Protein AF-A0A940AMQ8-F1 (afdb_monomer)

Foldseek 3Di:
DPVVVVVVVVVVVCCVVVPDPDDDDPVVVVVVVVVVVVVVCVVVVPPDPDPPPVPDPPDLVSQLVVQLVVLPPQDDDVVDQDRNYHHPVSSNQNSSVRSVHHDDD

pLDDT: mean 79.31, std 15.77, range [47.94, 98.31]

Solvent-accessible surface area (backbone atoms only — not comparable to full-atom values): 6325 Å² total; per-residue (Å²): 131,73,65,64,59,54,52,51,51,51,53,52,51,49,52,66,75,66,66,72,84,75,79,75,51,74,67,58,56,47,53,52,49,50,53,54,48,48,63,60,51,52,65,59,70,71,74,58,99,65,77,80,58,86,86,68,56,83,48,55,66,47,40,22,50,55,43,49,58,74,48,69,90,54,48,81,27,91,88,18,58,48,96,84,19,25,26,81,66,27,43,52,37,44,17,34,42,75,43,73,42,87,63,84,134

Structure (mmCIF, N/CA/C/O backbone):
data_AF-A0A940AMQ8-F1
#
_entry.id   AF-A0A940AMQ8-F1
#
loop_
_atom_site.group_PDB
_atom_site.id
_atom_site.type_symbol
_atom_site.label_atom_id
_atom_site.label_alt_id
_atom_site.label_comp_id
_atom_site.label_asym_id
_atom_site.label_entity_id
_atom_site.label_seq_id
_atom_site.pdbx_PDB_ins_code
_atom_site.Cartn_x
_atom_site.Cartn_y
_atom_site.Cartn_z
_atom_site.occupancy
_atom_site.B_iso_or_equiv
_atom_site.auth_seq_id
_atom_site.auth_comp_id
_atom_site.auth_asym_id
_atom_site.auth_atom_id
_atom_site.pdbx_PDB_model_num
ATOM 1 N N . MET A 1 1 ? -20.804 11.116 62.895 1.00 59.41 1 MET A N 1
ATOM 2 C CA . MET A 1 1 ? -20.717 12.026 61.724 1.00 59.41 1 MET A CA 1
ATOM 3 C C . MET A 1 1 ? -19.436 11.839 60.888 1.00 59.41 1 MET A C 1
ATOM 5 O O . MET A 1 1 ? -19.217 12.613 59.968 1.00 59.41 1 MET A O 1
ATOM 9 N N . GLY A 1 2 ? -18.597 10.816 61.152 1.00 73.44 2 GLY A N 1
ATOM 10 C CA . GLY A 1 2 ? -17.243 10.761 60.586 1.00 73.44 2 GLY A CA 1
ATOM 11 C C . GLY A 1 2 ? -17.013 9.966 59.293 1.00 73.44 2 GLY A C 1
ATOM 12 O O . GLY A 1 2 ? -15.983 10.119 58.649 1.00 73.44 2 GLY A O 1
ATOM 13 N N . ASN A 1 3 ? -17.955 9.120 58.883 1.00 74.44 3 ASN A N 1
ATOM 14 C CA . ASN A 1 3 ? -17.767 8.300 57.679 1.00 74.44 3 ASN A CA 1
ATOM 15 C C . ASN A 1 3 ? -18.237 9.007 56.401 1.00 74.44 3 ASN A C 1
ATOM 17 O O . ASN A 1 3 ? -17.680 8.763 55.336 1.00 74.44 3 ASN A O 1
A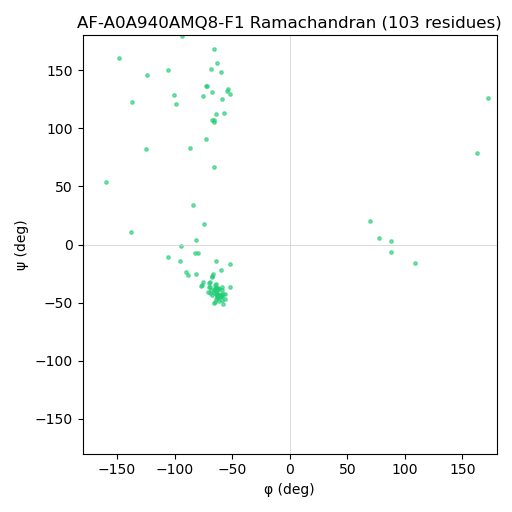TOM 21 N N . ALA A 1 4 ? -19.189 9.939 56.506 1.00 76.44 4 ALA A N 1
ATOM 22 C CA . ALA A 1 4 ? -19.702 10.683 55.357 1.00 76.44 4 ALA A CA 1
ATOM 23 C C . ALA A 1 4 ? -18.639 11.605 54.728 1.00 76.44 4 ALA A C 1
ATOM 25 O O . ALA A 1 4 ? -18.530 11.664 53.507 1.00 76.44 4 ALA A O 1
ATOM 26 N N . TYR A 1 5 ? -17.796 12.258 55.541 1.00 87.44 5 TYR A N 1
ATOM 27 C CA . TYR A 1 5 ? -16.730 13.124 55.021 1.00 87.44 5 TYR A CA 1
ATOM 28 C C . TYR A 1 5 ? -15.620 12.328 54.319 1.00 87.44 5 TYR A C 1
ATOM 30 O O . TYR A 1 5 ? -15.041 12.810 53.351 1.00 87.44 5 TYR A O 1
ATOM 38 N N . LYS A 1 6 ? -15.342 11.092 54.764 1.00 83.19 6 LYS A N 1
ATOM 39 C CA . LYS A 1 6 ? -14.336 10.218 54.13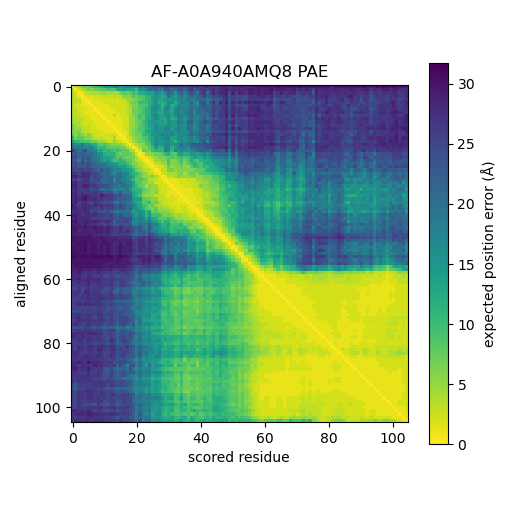6 1.00 83.19 6 LYS A CA 1
ATOM 40 C C . LYS A 1 6 ? -14.789 9.745 52.759 1.00 83.19 6 LYS A C 1
ATOM 42 O O . LYS A 1 6 ? -13.993 9.752 51.827 1.00 83.19 6 LYS A O 1
ATOM 47 N N . VAL A 1 7 ? -16.068 9.387 52.627 1.00 84.12 7 VAL A N 1
ATOM 48 C CA . VAL A 1 7 ? -16.663 9.013 51.335 1.00 84.12 7 VAL A CA 1
ATOM 49 C C . VAL A 1 7 ? -16.681 10.212 50.387 1.00 84.12 7 VAL A C 1
ATOM 51 O O . VAL A 1 7 ? -16.309 10.071 49.227 1.00 84.12 7 VAL A O 1
ATOM 54 N N . LEU A 1 8 ? -17.022 11.405 50.885 1.00 87.19 8 LEU A N 1
ATOM 55 C CA . LEU A 1 8 ? -17.017 12.623 50.076 1.00 87.19 8 LEU A CA 1
ATOM 56 C C . LEU A 1 8 ? -15.612 12.971 49.559 1.00 87.19 8 LEU A C 1
ATOM 58 O O . LEU A 1 8 ? -15.464 13.266 48.378 1.00 87.19 8 LEU A O 1
ATOM 62 N N . ILE A 1 9 ? -14.584 12.880 50.412 1.00 89.69 9 ILE A N 1
ATOM 63 C CA . ILE A 1 9 ? -13.185 13.108 50.016 1.00 89.69 9 ILE A CA 1
ATOM 64 C C . ILE A 1 9 ? -12.738 12.080 48.971 1.00 89.69 9 ILE A C 1
ATOM 66 O O . ILE A 1 9 ? -12.121 12.457 47.980 1.00 89.69 9 ILE A O 1
ATOM 70 N N . LEU A 1 10 ? -13.080 10.801 49.149 1.00 85.12 10 LEU A N 1
ATOM 71 C CA . LEU A 1 10 ? -12.709 9.747 48.203 1.00 85.12 10 LEU A CA 1
ATOM 72 C C . LEU A 1 10 ? -13.342 9.972 46.821 1.00 85.12 10 LEU A C 1
ATOM 74 O O . LEU A 1 10 ? -12.653 9.875 45.810 1.00 85.12 10 LEU A O 1
ATOM 78 N N . VAL A 1 11 ? -14.624 10.342 46.772 1.00 85.94 11 VAL A N 1
ATOM 79 C CA . VAL A 1 11 ? -15.315 10.658 45.512 1.00 85.94 11 VAL A CA 1
ATOM 80 C C . VAL A 1 11 ? -14.697 11.887 44.839 1.00 85.94 11 VAL A C 1
ATOM 82 O O . VAL A 1 11 ? -14.471 11.862 43.632 1.00 85.94 11 VAL A O 1
ATOM 85 N N . LEU A 1 12 ? -14.357 12.930 45.602 1.00 86.50 12 LEU A N 1
ATOM 86 C CA . LEU A 1 12 ? -13.706 14.135 45.073 1.00 86.50 12 LEU A CA 1
ATOM 87 C C . LEU A 1 12 ? -12.323 13.835 44.483 1.00 86.50 12 LEU A C 1
ATOM 89 O O . LEU A 1 12 ? -12.017 14.286 43.381 1.00 86.50 12 LEU A O 1
ATOM 93 N N . VAL A 1 13 ? -11.512 13.033 45.178 1.00 86.38 13 VAL A N 1
ATOM 94 C CA . VAL A 1 13 ? -10.197 12.595 44.688 1.00 86.38 13 VAL A CA 1
ATOM 95 C C . VAL A 1 13 ? -10.350 11.757 43.421 1.00 86.38 13 VAL A C 1
ATOM 97 O O . VAL A 1 13 ? -9.669 12.027 42.438 1.00 86.38 13 VAL A O 1
ATOM 100 N N . CYS A 1 14 ? -11.288 10.806 43.382 1.00 77.19 14 CYS A N 1
ATOM 101 C CA . CYS A 1 14 ? -11.537 10.014 42.178 1.00 77.19 14 CYS A CA 1
ATOM 102 C C . CYS A 1 14 ? -11.979 10.887 40.991 1.00 77.19 14 CYS A C 1
ATOM 104 O O . CYS A 1 14 ? -11.453 10.737 39.893 1.00 77.19 14 CYS A O 1
ATOM 106 N N . VAL A 1 15 ? -12.891 11.839 41.182 1.00 79.38 15 VAL A N 1
ATOM 107 C CA . VAL A 1 15 ? -13.342 12.707 40.080 1.00 79.38 15 VAL A CA 1
ATOM 108 C C . VAL A 1 15 ? -12.204 13.592 39.555 1.00 79.38 15 VAL A C 1
ATOM 110 O O . VAL A 1 15 ? -12.083 13.766 38.344 1.00 79.38 15 VAL A O 1
ATOM 113 N N . LEU A 1 16 ? -11.326 14.089 40.432 1.00 76.69 16 LEU A N 1
ATOM 114 C CA . LEU A 1 16 ? -10.174 14.908 40.035 1.00 76.69 16 LEU A CA 1
ATOM 115 C C . LEU A 1 16 ? -9.030 14.089 39.416 1.00 76.69 16 LEU A C 1
ATOM 117 O O . LEU A 1 16 ? -8.341 14.588 38.533 1.00 76.69 16 LEU A O 1
ATOM 121 N N . SER A 1 17 ? -8.826 12.837 39.840 1.00 72.81 17 SER A N 1
ATOM 122 C CA . SER A 1 17 ? -7.784 11.956 39.287 1.00 72.81 17 SER A CA 1
ATOM 123 C C . SER A 1 17 ? -8.186 11.274 37.975 1.00 72.81 17 SER A C 1
ATOM 125 O O . SER A 1 17 ? -7.308 10.929 37.188 1.00 72.81 17 SER A O 1
ATOM 127 N N . PHE A 1 18 ? -9.486 11.083 37.716 1.00 69.62 18 PHE A N 1
ATOM 128 C CA . PHE A 1 18 ? -9.986 10.424 36.498 1.00 69.62 18 PHE A CA 1
ATOM 129 C C . PHE A 1 18 ? -10.615 11.392 35.476 1.00 69.62 18 PHE A C 1
A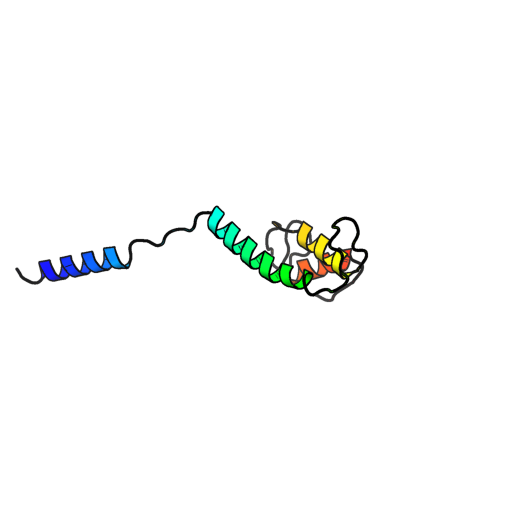TOM 131 O O . PHE A 1 18 ? -10.874 11.009 34.332 1.00 69.62 18 PHE A O 1
ATOM 138 N N . GLY A 1 19 ? -10.846 12.654 35.842 1.00 62.31 19 GLY A N 1
ATOM 139 C CA . GLY A 1 19 ? -11.436 13.667 34.972 1.00 62.31 19 GLY A CA 1
ATOM 140 C C . GLY A 1 19 ? -10.412 14.397 34.104 1.00 62.31 19 GLY A C 1
ATOM 141 O O . GLY A 1 19 ? -9.995 15.486 34.471 1.00 62.31 19 GLY A O 1
ATOM 142 N N . CYS A 1 20 ? -10.038 13.809 32.961 1.00 56.66 20 CYS A N 1
ATOM 143 C CA . CYS A 1 20 ? -9.833 14.469 31.652 1.00 56.66 20 CYS A CA 1
ATOM 144 C C . CYS A 1 20 ? -9.015 13.561 30.716 1.00 56.66 20 CYS A C 1
ATOM 146 O O . CYS A 1 20 ? -7.827 13.776 30.483 1.00 56.66 20 CYS A O 1
ATOM 148 N N . SER A 1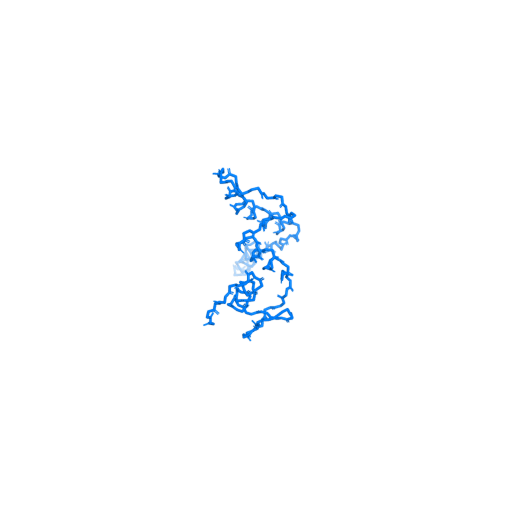 21 ? -9.663 12.565 30.107 1.00 62.41 21 SER A N 1
ATOM 149 C CA . SER A 1 21 ? -9.148 11.997 28.856 1.00 62.41 21 SER A CA 1
ATOM 150 C C . SER A 1 21 ? -9.388 13.029 27.749 1.00 62.41 21 SER A C 1
ATOM 152 O O . SER A 1 21 ? -10.479 13.119 27.182 1.00 62.41 21 SER A O 1
ATOM 154 N N . HIS A 1 22 ? -8.401 13.898 27.523 1.00 62.16 22 HIS A N 1
ATOM 155 C CA . HIS A 1 22 ? -8.457 14.925 26.489 1.00 62.16 22 HIS A CA 1
ATOM 156 C C . HIS A 1 22 ? -8.424 14.231 25.125 1.00 62.16 22 HIS A C 1
ATOM 158 O O . HIS A 1 22 ? -7.397 13.684 24.721 1.00 62.16 22 HIS A O 1
ATOM 164 N N . LYS A 1 23 ? -9.562 14.198 24.422 1.00 62.44 23 LYS A N 1
ATOM 165 C CA . LYS A 1 23 ? -9.584 13.709 23.043 1.00 62.44 23 LYS A CA 1
ATOM 166 C C . LYS A 1 23 ? -8.728 14.652 22.207 1.00 62.44 23 LYS A C 1
ATOM 168 O O . LYS A 1 23 ? -9.093 15.815 22.033 1.00 62.44 23 LYS A O 1
ATOM 173 N N . LYS A 1 24 ? -7.593 14.146 21.720 1.00 62.94 24 LYS A N 1
ATOM 174 C CA . LYS A 1 24 ? -6.720 14.883 20.807 1.00 62.94 24 LYS A CA 1
ATOM 175 C C . LYS A 1 24 ? -7.536 15.368 19.617 1.00 62.94 24 LYS A C 1
ATOM 177 O O . LYS A 1 24 ? -8.351 14.624 19.062 1.00 62.94 24 LYS A O 1
ATOM 182 N N . LYS A 1 25 ? -7.344 16.633 19.256 1.00 60.28 25 LYS A N 1
ATOM 183 C CA . LYS A 1 25 ? -8.019 17.215 18.097 1.00 60.28 25 LYS A CA 1
ATOM 184 C C . LYS A 1 25 ? -7.470 16.565 16.816 1.00 60.28 25 LYS A C 1
ATOM 186 O O . LYS A 1 25 ? -6.305 16.168 16.802 1.00 60.28 25 LYS A O 1
ATOM 191 N N . PRO A 1 26 ? -8.269 16.475 15.738 1.00 62.75 26 PRO A N 1
ATOM 192 C CA . PRO A 1 26 ? -7.843 15.867 14.472 1.00 62.75 26 PRO A CA 1
ATOM 193 C C . PRO A 1 26 ? -6.516 16.426 13.933 1.00 62.75 26 PRO A C 1
ATOM 195 O O . PRO A 1 26 ? -5.692 15.678 13.422 1.00 62.75 26 PRO A O 1
ATOM 198 N N . GLU A 1 27 ? -6.288 17.725 14.119 1.00 67.44 27 GLU A N 1
ATOM 199 C CA . GLU A 1 27 ? -5.056 18.437 13.763 1.00 67.44 27 GLU A CA 1
ATOM 200 C C . GLU A 1 27 ? -3.802 17.886 14.472 1.00 67.44 27 GLU A C 1
ATOM 202 O O . GLU A 1 27 ? -2.775 17.670 13.837 1.00 67.44 27 GLU A O 1
ATOM 207 N N . GLU A 1 28 ? -3.882 17.598 15.775 1.00 70.38 28 GLU A N 1
ATOM 208 C CA . GLU A 1 28 ? -2.743 17.113 16.570 1.00 70.38 28 GLU A CA 1
ATOM 209 C C . GLU A 1 28 ? -2.347 15.685 16.170 1.00 70.38 28 GLU A C 1
ATOM 211 O O . GLU A 1 28 ? -1.167 15.348 16.104 1.00 70.38 28 GLU A O 1
ATOM 216 N N . SER A 1 29 ? -3.338 14.853 15.840 1.00 77.31 29 SER A N 1
ATOM 217 C CA . SER A 1 29 ? -3.098 13.525 15.270 1.00 77.31 29 SER A CA 1
ATOM 218 C C . SER A 1 29 ? -2.412 13.609 13.907 1.00 77.31 29 SER A C 1
ATOM 220 O O . SER A 1 29 ? -1.618 12.733 13.570 1.00 77.31 29 SER A O 1
ATOM 222 N N . TYR A 1 30 ? -2.722 14.644 13.124 1.00 72.81 30 TYR A N 1
ATOM 223 C CA . TYR A 1 30 ? -2.104 14.877 11.825 1.00 72.81 30 TYR A CA 1
ATOM 224 C C . TYR A 1 30 ? -0.648 15.324 11.977 1.00 72.81 30 TYR A C 1
ATOM 226 O O . TYR A 1 30 ? 0.221 14.826 11.274 1.00 72.81 30 TYR A O 1
ATOM 234 N N . ALA A 1 31 ? -0.352 16.192 12.946 1.00 76.62 31 ALA A N 1
ATOM 235 C CA . ALA A 1 31 ? 1.019 16.590 13.260 1.00 76.62 31 ALA A CA 1
ATOM 236 C C . ALA A 1 31 ? 1.888 15.405 13.730 1.00 76.62 31 ALA A C 1
ATOM 238 O O . ALA A 1 31 ? 3.062 15.321 13.369 1.00 76.62 31 ALA A O 1
ATOM 239 N N . ASP A 1 32 ? 1.319 14.468 14.496 1.00 74.94 32 ASP A N 1
ATOM 240 C CA . ASP A 1 32 ? 2.009 13.237 14.912 1.00 74.94 32 ASP A CA 1
ATOM 241 C C . ASP A 1 32 ? 2.262 12.299 13.718 1.00 74.94 32 ASP A C 1
ATOM 243 O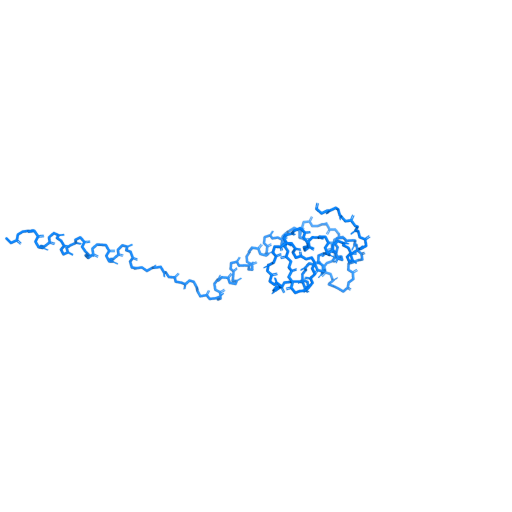 O . ASP A 1 32 ? 3.353 11.744 13.563 1.00 74.94 32 ASP A O 1
ATOM 247 N N . TYR A 1 33 ? 1.288 12.205 12.807 1.00 70.19 33 TYR A N 1
ATOM 248 C CA . TYR A 1 33 ? 1.441 11.497 11.537 1.00 70.19 33 TYR A CA 1
ATOM 249 C C . TYR A 1 33 ? 2.524 12.121 10.647 1.00 70.19 33 TYR A C 1
ATOM 251 O O . TYR A 1 33 ? 3.354 11.398 10.101 1.00 70.19 33 TYR A O 1
ATOM 259 N N . GLU A 1 34 ? 2.572 13.450 10.533 1.00 73.00 34 GLU A N 1
ATOM 260 C CA . GLU A 1 34 ? 3.608 14.155 9.771 1.00 73.00 34 GLU A CA 1
ATOM 261 C C . GLU A 1 34 ? 4.994 13.969 10.394 1.00 73.00 34 GLU A C 1
ATOM 263 O O . GLU A 1 34 ? 5.967 13.738 9.680 1.00 73.00 34 GLU A O 1
ATOM 268 N N . ARG A 1 35 ? 5.101 13.963 11.728 1.00 78.12 35 ARG A N 1
ATOM 269 C CA . ARG A 1 35 ? 6.355 13.641 12.425 1.00 78.12 35 ARG A CA 1
ATOM 270 C C . ARG A 1 35 ? 6.814 12.210 12.136 1.00 78.12 35 ARG A C 1
ATOM 272 O O . ARG A 1 35 ? 7.988 11.973 11.852 1.00 78.12 35 ARG A O 1
ATOM 279 N N . PHE A 1 36 ? 5.892 11.251 12.189 1.00 73.12 36 PHE A N 1
ATOM 280 C CA . PHE A 1 36 ? 6.167 9.862 11.832 1.00 73.12 36 PHE A CA 1
ATOM 281 C C . PHE A 1 36 ? 6.574 9.730 10.355 1.00 73.12 36 PHE A C 1
ATOM 283 O O . PHE A 1 36 ? 7.564 9.068 10.042 1.00 73.12 36 PHE A O 1
ATOM 290 N N . ARG A 1 37 ? 5.886 10.424 9.444 1.00 69.81 37 ARG A N 1
ATOM 291 C CA . ARG A 1 37 ? 6.236 10.497 8.020 1.00 69.81 37 ARG A CA 1
ATOM 292 C C . ARG A 1 37 ? 7.631 11.080 7.814 1.00 69.81 37 ARG A C 1
ATOM 294 O O . ARG A 1 37 ? 8.400 10.504 7.055 1.00 69.81 37 ARG A O 1
ATOM 301 N N . GLN A 1 38 ? 7.983 12.159 8.509 1.00 68.12 38 GLN A N 1
ATOM 302 C CA . GLN A 1 38 ? 9.321 12.757 8.473 1.00 68.12 38 GLN A CA 1
ATOM 303 C C . GLN A 1 38 ? 10.403 11.763 8.915 1.00 68.12 38 GLN A C 1
ATOM 305 O O . GLN A 1 38 ? 11.472 11.727 8.315 1.00 68.12 38 GLN A O 1
ATOM 310 N N . SER A 1 39 ? 10.118 10.899 9.898 1.00 68.62 39 SER A N 1
ATOM 311 C CA . SER A 1 39 ? 11.064 9.853 10.317 1.00 68.62 39 SER A CA 1
ATOM 312 C C . SER A 1 39 ? 11.340 8.813 9.219 1.00 68.62 39 SER A C 1
ATOM 314 O O . SER A 1 39 ? 12.476 8.371 9.067 1.00 68.62 39 SER A O 1
ATOM 316 N N . TYR A 1 40 ? 10.333 8.481 8.401 1.00 61.53 40 TYR A N 1
ATOM 317 C CA . TYR A 1 40 ? 10.502 7.636 7.214 1.00 61.53 40 TYR A CA 1
ATOM 318 C C . TYR A 1 40 ? 11.127 8.395 6.038 1.00 61.53 40 TYR A C 1
ATOM 320 O O . TYR A 1 40 ? 11.936 7.831 5.305 1.00 61.53 40 TYR A O 1
ATOM 328 N N . ALA A 1 41 ? 10.792 9.676 5.872 1.00 63.44 41 ALA A N 1
ATOM 329 C CA . ALA A 1 41 ? 11.372 10.544 4.852 1.00 63.44 41 ALA A CA 1
ATOM 330 C C . ALA A 1 41 ? 12.862 10.823 5.104 1.00 63.44 41 ALA A C 1
ATOM 332 O O . ALA A 1 41 ? 13.600 11.018 4.151 1.00 63.44 41 ALA A O 1
ATOM 333 N N . GLY A 1 42 ? 13.342 10.751 6.350 1.00 58.75 42 GLY A N 1
ATOM 334 C CA . GLY A 1 42 ? 14.773 10.837 6.662 1.00 58.75 42 GLY A CA 1
ATOM 335 C C . GLY A 1 42 ? 15.615 9.746 5.990 1.00 58.75 42 GLY A C 1
ATOM 336 O O . GLY A 1 42 ? 16.803 9.945 5.766 1.00 58.75 42 GLY A O 1
ATOM 337 N N . TYR A 1 43 ? 15.006 8.623 5.589 1.00 54.03 43 TYR A N 1
ATOM 338 C CA . TYR A 1 43 ? 15.673 7.606 4.770 1.00 54.03 43 TYR A CA 1
ATOM 339 C C . TYR A 1 43 ? 15.988 8.116 3.353 1.00 54.03 43 TYR A C 1
ATOM 341 O O . TYR A 1 43 ? 16.954 7.664 2.744 1.00 54.03 43 TYR A O 1
ATOM 349 N N . ALA A 1 44 ? 15.211 9.081 2.844 1.00 54.91 44 ALA A N 1
ATOM 350 C CA . ALA A 1 44 ? 15.464 9.747 1.571 1.00 54.91 44 ALA A CA 1
ATOM 351 C C . ALA A 1 44 ? 16.697 10.669 1.625 1.00 54.91 44 ALA A C 1
ATOM 353 O O . ALA A 1 44 ? 17.429 10.746 0.644 1.00 54.91 44 ALA A O 1
ATOM 354 N N . ASP A 1 45 ? 16.960 11.297 2.775 1.00 53.94 45 ASP A N 1
ATOM 355 C CA . ASP A 1 45 ? 18.039 12.278 2.993 1.00 53.94 45 ASP A CA 1
ATOM 356 C C . ASP A 1 45 ? 19.432 11.649 3.216 1.00 53.94 45 ASP A C 1
ATOM 358 O O . ASP A 1 45 ? 20.438 12.356 3.246 1.00 53.94 45 ASP A O 1
ATOM 362 N N . LEU A 1 46 ? 19.536 10.317 3.339 1.00 58.56 46 LEU A N 1
ATOM 363 C CA . LEU A 1 46 ? 20.809 9.596 3.539 1.00 58.56 46 LEU A CA 1
ATOM 364 C C . LEU A 1 46 ? 21.693 9.500 2.276 1.00 58.56 46 LEU A C 1
ATOM 366 O O . LEU A 1 46 ? 22.613 8.685 2.227 1.00 58.56 46 LEU A O 1
ATOM 370 N N . GLY A 1 47 ? 21.444 10.332 1.262 1.00 47.94 47 GLY A N 1
ATOM 371 C CA . GLY A 1 47 ? 22.333 10.484 0.107 1.00 47.94 47 GLY A CA 1
ATOM 372 C C . GLY A 1 47 ? 22.380 9.279 -0.831 1.00 47.94 47 GLY A C 1
ATOM 373 O O . GLY A 1 47 ? 23.332 9.142 -1.598 1.00 47.94 47 GLY A O 1
ATOM 374 N N . GLY A 1 48 ? 21.378 8.401 -0.790 1.00 51.00 48 GLY A N 1
ATOM 375 C CA . GLY A 1 48 ? 21.164 7.515 -1.919 1.00 51.00 48 GLY A CA 1
ATOM 376 C C . GLY A 1 48 ? 20.615 8.309 -3.090 1.00 51.00 48 GLY A C 1
ATOM 377 O O . GLY A 1 48 ? 19.757 9.170 -2.920 1.00 51.00 48 GLY A O 1
ATOM 378 N N . ASP A 1 49 ? 21.151 8.029 -4.267 1.00 50.44 49 ASP A N 1
ATOM 379 C CA . ASP A 1 49 ? 20.749 8.573 -5.561 1.00 50.44 49 ASP A CA 1
ATOM 380 C C . ASP A 1 49 ? 19.324 8.103 -5.928 1.00 50.44 49 ASP A C 1
ATOM 382 O O . ASP A 1 49 ? 19.113 7.258 -6.795 1.00 50.44 49 ASP A O 1
ATOM 386 N N . TRP A 1 50 ? 18.329 8.560 -5.169 1.00 59.09 50 TRP A N 1
ATOM 387 C CA . TRP A 1 50 ? 16.902 8.358 -5.402 1.00 59.09 50 TRP A CA 1
ATOM 388 C C . TRP A 1 50 ? 16.238 9.733 -5.443 1.00 59.09 50 TRP A C 1
ATOM 390 O O . TRP A 1 50 ? 15.698 10.245 -4.467 1.00 59.09 50 TRP A O 1
ATOM 400 N N . ASP A 1 51 ? 16.328 10.368 -6.604 1.00 54.00 51 ASP A N 1
ATOM 401 C CA . ASP A 1 51 ? 15.594 11.586 -6.914 1.00 54.00 51 ASP A CA 1
ATOM 402 C C . ASP A 1 51 ? 14.076 11.347 -6.758 1.00 54.00 51 ASP A C 1
ATOM 404 O O . ASP A 1 51 ? 13.475 10.564 -7.495 1.00 54.00 51 ASP A O 1
ATOM 408 N N . TRP A 1 52 ? 13.445 11.999 -5.773 1.00 53.44 52 TRP A N 1
ATOM 409 C CA . TRP A 1 52 ? 11.996 11.934 -5.517 1.00 53.44 52 TRP A CA 1
ATOM 410 C C . TRP A 1 52 ? 11.208 12.916 -6.393 1.00 53.44 52 TRP A C 1
ATOM 412 O O . TRP A 1 52 ? 10.175 13.443 -5.97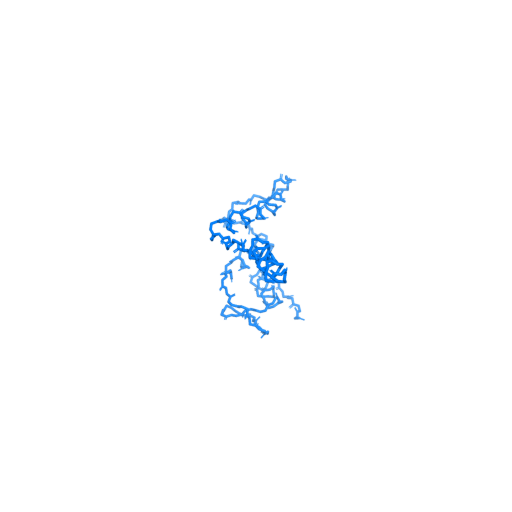0 1.00 53.44 52 TRP A O 1
ATOM 422 N N . THR A 1 53 ? 11.650 13.165 -7.628 1.00 52.66 53 THR A N 1
ATOM 423 C CA . THR A 1 53 ? 10.745 13.744 -8.618 1.00 52.66 53 THR A CA 1
ATOM 424 C C . THR A 1 53 ? 9.656 12.708 -8.912 1.00 52.66 53 THR A C 1
ATOM 426 O O . THR A 1 53 ? 9.854 11.672 -9.546 1.00 52.66 53 THR A O 1
ATOM 429 N N . GLU A 1 54 ? 8.472 12.980 -8.361 1.00 51.31 54 GLU A N 1
ATOM 430 C CA . GLU A 1 54 ? 7.266 12.138 -8.354 1.00 51.31 54 GLU A CA 1
ATOM 431 C C . GLU A 1 54 ? 6.846 11.639 -9.752 1.00 51.31 54 GLU A C 1
ATOM 433 O O . GLU A 1 54 ? 6.073 10.685 -9.880 1.00 51.31 54 GLU A O 1
ATOM 438 N N . GLU A 1 55 ? 7.372 12.266 -10.804 1.00 53.84 55 GLU A N 1
ATOM 439 C CA . GLU A 1 55 ? 6.938 12.087 -12.178 1.00 53.84 55 GLU A CA 1
ATOM 440 C C . GLU A 1 55 ? 7.423 10.774 -12.810 1.00 53.84 55 GLU A C 1
ATOM 442 O O . GLU A 1 55 ? 6.650 10.177 -13.556 1.00 53.84 55 GLU A O 1
ATOM 447 N N . ASN A 1 56 ? 8.625 10.253 -12.508 1.00 53.22 56 ASN A N 1
ATOM 448 C CA . ASN A 1 56 ? 9.135 9.063 -13.213 1.00 53.22 56 ASN A CA 1
ATOM 449 C C . ASN A 1 56 ? 10.247 8.273 -12.493 1.00 53.22 56 ASN A C 1
ATOM 451 O O . ASN A 1 56 ? 11.242 7.955 -13.127 1.00 53.22 56 ASN A O 1
ATOM 455 N N . ASP A 1 57 ? 10.089 7.832 -11.237 1.00 60.97 57 ASP A N 1
ATOM 456 C CA . ASP A 1 57 ? 10.946 6.727 -10.755 1.00 60.97 57 ASP A CA 1
ATOM 457 C C . ASP A 1 57 ? 10.588 5.447 -11.556 1.00 60.97 57 ASP A C 1
ATOM 459 O O . ASP A 1 57 ? 9.480 4.893 -11.371 1.00 60.97 57 ASP A O 1
ATOM 463 N N . PRO A 1 58 ? 11.455 4.982 -12.488 1.00 64.50 58 PRO A N 1
ATOM 464 C CA . PRO A 1 58 ? 11.146 3.865 -13.368 1.00 64.50 58 PRO A CA 1
ATOM 465 C C . PRO A 1 58 ? 11.389 2.516 -12.681 1.00 64.50 58 PRO A C 1
ATOM 467 O O . PRO A 1 58 ? 11.028 1.475 -13.255 1.00 64.50 58 PRO A O 1
ATOM 470 N N . THR A 1 59 ? 11.977 2.520 -11.476 1.00 82.88 59 THR A N 1
ATOM 471 C CA . THR A 1 59 ? 12.315 1.311 -10.735 1.00 82.88 59 THR A CA 1
ATOM 472 C C . THR A 1 59 ? 11.064 0.513 -10.381 1.00 82.88 59 THR A C 1
ATOM 474 O O . THR A 1 59 ? 9.936 1.017 -10.302 1.00 82.88 59 THR A O 1
ATOM 477 N N . VAL A 1 60 ? 11.260 -0.789 -10.174 1.00 83.19 60 VAL A N 1
ATOM 478 C CA . VAL A 1 60 ? 10.195 -1.672 -9.691 1.00 83.19 60 VAL A CA 1
ATOM 479 C C . VAL A 1 60 ? 9.687 -1.170 -8.337 1.00 83.19 60 VAL A C 1
ATOM 481 O O . VAL A 1 60 ? 8.478 -1.047 -8.159 1.00 83.19 60 VAL A O 1
ATOM 484 N N . SER A 1 61 ? 10.592 -0.799 -7.428 1.00 84.12 61 SER A N 1
ATOM 485 C CA . SER A 1 61 ? 10.265 -0.287 -6.093 1.00 84.12 61 SER A CA 1
ATOM 486 C C . SER A 1 61 ? 9.395 0.972 -6.144 1.00 84.12 61 SER A C 1
ATOM 488 O O . SER A 1 61 ? 8.335 0.996 -5.517 1.00 84.12 61 SER A O 1
ATOM 490 N N . GLY A 1 62 ? 9.750 1.967 -6.964 1.00 81.56 62 GLY A N 1
ATOM 491 C CA . GLY A 1 62 ? 8.944 3.176 -7.147 1.00 81.56 62 GLY A CA 1
ATOM 492 C C . GLY A 1 62 ? 7.535 2.888 -7.670 1.00 81.56 62 GLY A C 1
ATOM 493 O O . GLY A 1 62 ? 6.547 3.417 -7.156 1.00 81.56 62 GLY A O 1
ATOM 494 N N . LYS A 1 63 ? 7.402 1.980 -8.648 1.00 85.56 63 LYS A N 1
ATOM 495 C CA . LYS A 1 63 ? 6.091 1.547 -9.178 1.00 85.56 63 LYS A CA 1
ATOM 496 C C . LYS A 1 63 ? 5.234 0.843 -8.124 1.00 85.56 63 LYS A C 1
ATOM 498 O O . LYS A 1 63 ? 4.014 1.033 -8.117 1.00 85.56 63 LYS A O 1
ATOM 503 N N . VAL A 1 64 ? 5.849 0.039 -7.253 1.00 92.69 64 VAL A N 1
ATOM 504 C CA . VAL A 1 64 ? 5.162 -0.620 -6.13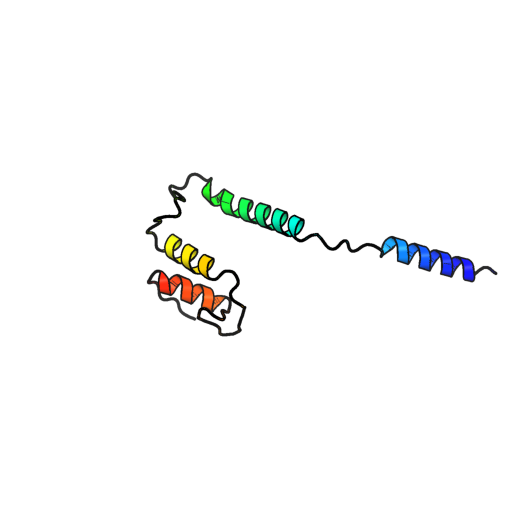1 1.00 92.69 64 VAL A CA 1
ATOM 505 C C . VAL A 1 64 ? 4.655 0.419 -5.137 1.00 92.69 64 VAL A C 1
ATOM 507 O O . VAL A 1 64 ? 3.470 0.395 -4.801 1.00 92.69 64 VAL A O 1
ATOM 510 N N . LEU A 1 65 ? 5.512 1.355 -4.718 1.00 88.62 65 LEU A N 1
ATOM 511 C CA . LEU A 1 65 ? 5.150 2.396 -3.756 1.00 88.62 65 LEU A CA 1
ATOM 512 C C . LEU A 1 65 ? 4.033 3.300 -4.288 1.00 88.62 65 LEU A C 1
ATOM 514 O O . LEU A 1 65 ? 3.040 3.490 -3.589 1.00 88.62 65 LEU A O 1
ATOM 518 N N . ARG A 1 66 ? 4.115 3.769 -5.544 1.00 86.06 66 ARG A N 1
ATOM 519 C CA . ARG A 1 66 ? 3.047 4.580 -6.163 1.00 86.06 66 ARG A CA 1
ATOM 520 C C . ARG A 1 66 ? 1.705 3.856 -6.179 1.00 86.06 66 ARG A C 1
ATOM 522 O O . ARG A 1 66 ? 0.673 4.448 -5.865 1.00 86.06 66 ARG A O 1
ATOM 529 N N . ARG A 1 67 ? 1.701 2.559 -6.503 1.00 92.88 67 ARG A N 1
ATOM 530 C CA . ARG A 1 67 ? 0.469 1.767 -6.453 1.00 92.88 67 ARG A CA 1
ATOM 531 C C . ARG A 1 67 ? -0.058 1.616 -5.038 1.00 92.88 67 ARG A C 1
ATOM 533 O O . ARG A 1 67 ? -1.231 1.904 -4.822 1.00 92.88 67 ARG A O 1
ATOM 540 N N . ALA A 1 68 ? 0.776 1.216 -4.085 1.00 94.31 68 ALA A N 1
ATOM 541 C CA . ALA A 1 68 ? 0.357 1.088 -2.692 1.00 94.31 68 ALA A CA 1
ATOM 542 C C . ALA A 1 68 ? -0.217 2.410 -2.148 1.00 94.31 68 ALA A C 1
ATOM 544 O O . ALA A 1 68 ? -1.278 2.407 -1.528 1.00 94.31 68 ALA A O 1
ATOM 545 N N . HIS A 1 69 ? 0.418 3.542 -2.467 1.00 91.56 69 HIS A N 1
ATOM 546 C CA . HIS A 1 69 ? -0.044 4.871 -2.071 1.00 91.56 69 HIS A CA 1
ATOM 547 C C . HIS A 1 69 ? -1.412 5.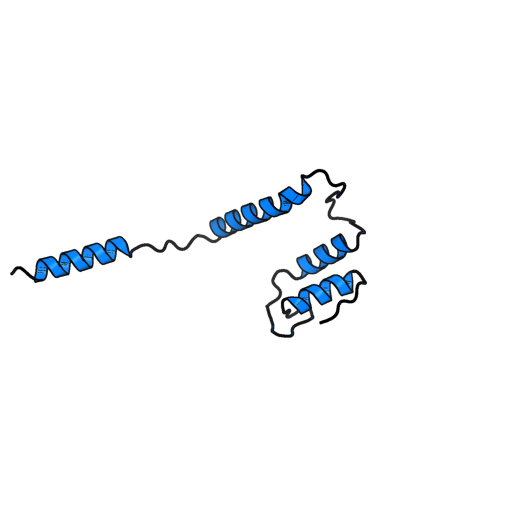222 -2.679 1.00 91.56 69 HIS A C 1
ATOM 549 O O . HIS A 1 69 ? -2.278 5.747 -1.985 1.00 91.56 69 HIS A O 1
ATOM 555 N N . SER A 1 70 ? -1.669 4.845 -3.939 1.00 92.88 70 SER A N 1
ATOM 556 C CA . SER A 1 70 ? -2.983 5.047 -4.580 1.00 92.88 70 SER A CA 1
ATOM 557 C C . SER A 1 70 ? -4.137 4.273 -3.926 1.00 92.88 70 SER A C 1
ATOM 559 O O . SER A 1 70 ? -5.299 4.561 -4.200 1.00 92.88 70 SER A O 1
ATOM 561 N N . ALA A 1 71 ? -3.836 3.292 -3.069 1.00 95.19 71 ALA A N 1
ATOM 562 C CA . ALA A 1 71 ? -4.832 2.500 -2.354 1.00 95.19 71 ALA A CA 1
ATOM 563 C C . ALA A 1 71 ? -5.154 3.042 -0.949 1.00 95.19 71 ALA A C 1
ATOM 565 O O . ALA A 1 71 ? -6.008 2.460 -0.270 1.00 95.19 71 ALA A O 1
ATOM 566 N N . ILE A 1 72 ? -4.510 4.131 -0.502 1.00 93.81 72 ILE A N 1
ATOM 567 C CA . ILE A 1 72 ? -4.809 4.772 0.787 1.00 93.81 72 ILE A CA 1
ATOM 568 C C . ILE A 1 72 ? -6.304 5.107 0.863 1.00 93.81 72 ILE A C 1
ATOM 570 O O . ILE A 1 72 ? -6.889 5.649 -0.070 1.00 93.81 72 ILE A O 1
ATOM 574 N N . GLY A 1 73 ? -6.929 4.747 1.985 1.00 92.94 73 GLY A N 1
ATOM 575 C CA . GLY A 1 73 ? -8.370 4.901 2.198 1.00 92.94 73 GLY A CA 1
ATOM 576 C C . GLY A 1 73 ? -9.219 3.718 1.718 1.00 92.94 73 GLY A C 1
ATOM 577 O O . GLY A 1 73 ? -10.412 3.680 2.013 1.00 92.94 73 GLY A O 1
ATOM 578 N N . THR A 1 74 ? -8.638 2.719 1.041 1.00 96.06 74 THR A N 1
ATOM 579 C CA . THR A 1 74 ? -9.365 1.479 0.723 1.00 96.06 74 THR A CA 1
ATOM 580 C C . THR A 1 74 ? -9.661 0.699 2.012 1.00 96.06 74 THR A C 1
ATOM 582 O O . THR A 1 74 ? -8.738 0.481 2.800 1.00 96.06 74 THR A O 1
ATOM 585 N N . PRO A 1 75 ? -10.906 0.239 2.243 1.00 96.75 75 PRO A N 1
ATOM 586 C CA . PRO A 1 75 ? -11.247 -0.529 3.437 1.00 96.75 75 PRO A CA 1
ATOM 587 C C . PRO A 1 75 ? -10.442 -1.825 3.578 1.00 96.75 75 PRO A C 1
ATOM 589 O O . PRO A 1 75 ? -10.112 -2.485 2.587 1.00 96.75 75 PRO A O 1
ATOM 592 N N . TYR A 1 76 ? -10.193 -2.230 4.823 1.00 97.06 76 TYR A N 1
ATOM 593 C CA . TYR A 1 76 ? -9.645 -3.551 5.110 1.00 97.06 76 TYR A CA 1
ATOM 594 C C . TYR A 1 76 ? -10.734 -4.620 4.955 1.00 97.06 76 TYR A C 1
ATOM 596 O O . TYR A 1 76 ? -11.802 -4.514 5.559 1.00 97.06 76 TYR A O 1
ATOM 604 N N . VAL A 1 77 ? -10.459 -5.666 4.178 1.00 98.00 77 VAL A N 1
ATOM 605 C CA . VAL A 1 77 ? -11.353 -6.815 3.981 1.00 98.00 77 VAL A CA 1
ATOM 606 C C . VAL A 1 77 ? -10.519 -8.083 4.034 1.00 98.00 77 VAL A C 1
ATOM 608 O O . VAL A 1 77 ? -9.595 -8.241 3.242 1.00 98.00 77 VAL A O 1
ATOM 611 N N . TRP A 1 78 ? -10.856 -9.001 4.941 1.00 97.62 78 TRP A N 1
ATOM 612 C CA . TRP A 1 78 ? -10.161 -10.283 5.058 1.00 97.62 78 TRP A CA 1
ATOM 613 C C . TRP A 1 78 ? -10.236 -11.074 3.742 1.00 97.62 78 TRP A C 1
ATOM 615 O O . TRP A 1 78 ? -11.326 -11.296 3.216 1.00 97.62 78 TRP A O 1
ATOM 625 N N . GLY A 1 79 ? -9.088 -11.487 3.196 1.00 97.12 79 GLY A N 1
ATOM 626 C CA . GLY A 1 79 ? -9.001 -12.124 1.878 1.00 97.12 79 GLY A CA 1
ATOM 627 C C . GLY A 1 79 ? -9.093 -11.153 0.690 1.00 97.12 79 GLY A C 1
ATOM 628 O O . GLY A 1 79 ? -9.155 -11.598 -0.457 1.00 97.12 79 GLY A O 1
ATOM 629 N N . GLY A 1 80 ? -9.132 -9.839 0.928 1.00 97.75 80 GLY A N 1
ATOM 630 C CA . GLY A 1 80 ? -9.265 -8.813 -0.105 1.00 97.75 80 GLY A CA 1
ATOM 631 C C . GLY A 1 80 ? -7.992 -8.628 -0.938 1.00 97.75 80 GLY A C 1
ATOM 632 O O . GLY A 1 80 ? -6.892 -8.557 -0.398 1.00 97.75 80 GLY A O 1
ATOM 633 N N . VAL A 1 81 ? -8.133 -8.515 -2.265 1.00 96.50 81 VAL A N 1
ATOM 634 C CA . VAL A 1 81 ? -7.005 -8.494 -3.230 1.00 96.50 81 VAL A CA 1
ATOM 635 C C . VAL A 1 81 ? -7.145 -7.449 -4.349 1.00 96.50 81 VAL A C 1
ATOM 637 O O . VAL A 1 81 ? -6.421 -7.500 -5.353 1.00 96.50 81 VAL A O 1
ATOM 640 N N . LYS A 1 82 ? -8.110 -6.528 -4.235 1.00 93.94 82 LYS A N 1
ATOM 641 C CA . LYS A 1 82 ? -8.420 -5.546 -5.286 1.00 93.94 82 LYS A CA 1
ATOM 642 C C . LYS A 1 82 ? -8.925 -4.216 -4.712 1.00 93.94 82 LYS A C 1
ATOM 644 O O . LYS A 1 82 ? -9.435 -4.198 -3.593 1.00 93.94 82 LYS A O 1
ATOM 649 N N . PRO A 1 83 ? -8.865 -3.120 -5.493 1.00 91.31 83 PRO A N 1
ATOM 650 C CA . PRO A 1 83 ? -9.512 -1.867 -5.118 1.00 91.31 83 PRO A CA 1
ATOM 651 C C . PRO A 1 83 ? -10.985 -2.111 -4.753 1.00 91.31 83 PRO A C 1
ATOM 653 O O . PRO A 1 83 ? -11.699 -2.807 -5.478 1.00 91.31 83 PRO A O 1
ATOM 656 N N . GLY A 1 84 ? -11.402 -1.602 -3.593 1.00 92.62 84 GLY A N 1
ATOM 657 C CA . GLY A 1 84 ? -12.677 -1.932 -2.941 1.00 92.62 84 GLY A CA 1
ATOM 658 C C . GLY A 1 84 ? -12.531 -2.785 -1.674 1.00 92.62 84 GLY A C 1
ATOM 659 O O . GLY A 1 84 ? -13.461 -2.832 -0.875 1.00 92.62 84 GLY A O 1
ATOM 660 N N . GLY A 1 85 ? -11.371 -3.410 -1.456 1.00 96.69 85 GLY A N 1
ATOM 661 C CA . GLY A 1 85 ? -11.055 -4.086 -0.202 1.00 96.69 85 GLY A CA 1
ATOM 662 C C . GLY A 1 85 ? -9.754 -4.880 -0.267 1.00 96.69 85 GLY A C 1
ATOM 663 O O . GLY A 1 85 ? -9.601 -5.755 -1.125 1.00 96.69 85 GLY A O 1
ATOM 664 N N . PHE A 1 86 ? -8.839 -4.614 0.663 1.00 98.31 86 PHE A N 1
ATOM 665 C CA . PHE A 1 86 ? -7.574 -5.342 0.778 1.00 98.31 86 PHE A CA 1
ATOM 666 C C . PHE A 1 86 ? -7.402 -5.953 2.165 1.00 98.31 86 PHE A C 1
ATOM 668 O O . PHE A 1 86 ? -7.777 -5.339 3.159 1.00 98.31 86 PHE A O 1
ATOM 675 N N . ASP A 1 87 ? -6.765 -7.117 2.244 1.00 97.81 87 ASP A N 1
ATOM 676 C CA . ASP A 1 87 ? -6.045 -7.497 3.458 1.00 97.81 87 ASP A CA 1
ATOM 677 C C . ASP A 1 87 ? -4.558 -7.100 3.344 1.00 97.81 87 ASP A C 1
ATOM 679 O O . ASP A 1 87 ? -4.113 -6.537 2.336 1.00 97.81 87 ASP A O 1
ATOM 683 N N . CYS A 1 88 ? -3.775 -7.382 4.389 1.00 96.62 88 CYS A N 1
ATOM 684 C CA . CYS A 1 88 ? -2.367 -6.986 4.457 1.00 96.62 88 CYS A CA 1
ATOM 685 C C . CYS A 1 88 ? -1.547 -7.507 3.269 1.00 96.62 88 CYS A C 1
ATOM 687 O O . CYS A 1 88 ? -0.796 -6.764 2.643 1.00 96.62 88 CYS A O 1
ATOM 689 N N . SER A 1 89 ? -1.701 -8.782 2.938 1.00 97.00 89 SER A N 1
ATOM 690 C CA . SER A 1 89 ? -0.879 -9.465 1.945 1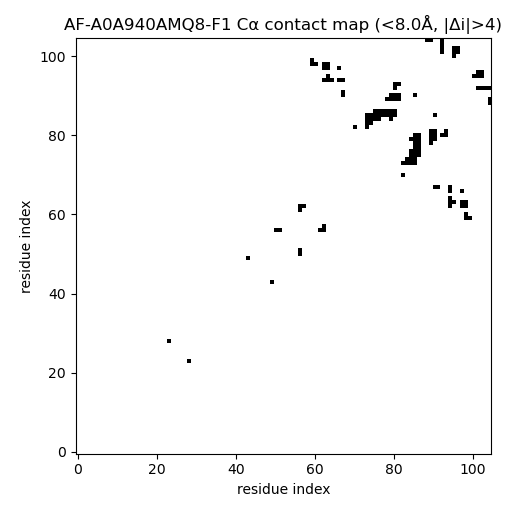.00 97.00 89 SER A CA 1
ATOM 691 C C . SER A 1 89 ? -1.465 -9.361 0.531 1.00 97.00 89 SER A C 1
ATOM 693 O O . SER A 1 89 ? -0.718 -9.365 -0.443 1.00 97.00 89 SER A O 1
ATOM 695 N N . GLY A 1 90 ? -2.771 -9.137 0.398 1.00 97.88 90 GLY A N 1
ATOM 696 C CA . GLY A 1 90 ? -3.459 -8.831 -0.848 1.00 97.88 90 GLY A CA 1
ATOM 697 C C . GLY A 1 90 ? -3.128 -7.441 -1.386 1.00 97.88 90 GLY A C 1
ATOM 698 O O . GLY A 1 90 ? -2.944 -7.301 -2.598 1.00 97.88 90 GLY A O 1
ATOM 699 N N . LEU A 1 91 ? -2.959 -6.437 -0.513 1.00 98.12 91 LEU A N 1
ATOM 700 C CA . LEU A 1 91 ? -2.434 -5.123 -0.910 1.00 98.12 91 LEU A CA 1
ATOM 701 C C . LEU A 1 91 ? -1.013 -5.246 -1.476 1.00 98.12 91 LEU A C 1
ATOM 703 O O . LEU A 1 91 ? -0.738 -4.744 -2.568 1.00 98.12 91 LEU A O 1
ATOM 707 N N . VAL A 1 92 ? -0.130 -5.957 -0.766 1.00 97.50 92 VAL A N 1
ATOM 708 C CA . VAL A 1 92 ? 1.256 -6.200 -1.202 1.00 97.50 92 VAL A CA 1
ATOM 709 C C . VAL A 1 92 ? 1.263 -6.894 -2.563 1.00 97.50 92 VAL A C 1
ATOM 711 O O . VAL A 1 92 ? 1.876 -6.406 -3.512 1.00 97.50 92 VAL A O 1
ATOM 714 N N . GLN A 1 93 ? 0.517 -7.990 -2.705 1.00 97.81 93 GLN A N 1
ATOM 715 C CA . GLN A 1 93 ? 0.475 -8.751 -3.950 1.00 97.81 93 GLN A CA 1
ATOM 716 C C . GLN A 1 93 ? -0.066 -7.919 -5.126 1.00 97.81 93 GLN A C 1
ATOM 718 O O . GLN A 1 93 ? 0.442 -8.022 -6.243 1.00 97.81 93 GLN A O 1
ATOM 723 N N . TRP A 1 94 ? -1.075 -7.072 -4.891 1.00 97.56 94 TRP A N 1
ATOM 724 C CA . TRP A 1 94 ? -1.642 -6.184 -5.908 1.00 97.56 94 TRP A CA 1
ATOM 725 C C . TRP A 1 94 ? -0.657 -5.089 -6.349 1.00 97.56 94 TRP A C 1
ATOM 727 O O . TRP A 1 94 ? -0.500 -4.866 -7.555 1.00 97.56 94 TRP A O 1
ATOM 737 N N . ALA A 1 95 ? 0.048 -4.455 -5.407 1.00 97.12 95 ALA A N 1
ATOM 738 C CA . ALA A 1 95 ? 1.026 -3.411 -5.708 1.00 97.12 95 ALA A CA 1
ATOM 739 C C . ALA A 1 95 ? 2.210 -3.960 -6.528 1.00 97.12 95 ALA A C 1
ATOM 741 O O . ALA A 1 95 ? 2.538 -3.409 -7.584 1.00 97.12 95 ALA A O 1
ATOM 742 N N . TYR A 1 96 ? 2.777 -5.101 -6.112 1.00 96.81 96 TYR A N 1
ATOM 743 C CA . TYR A 1 96 ? 3.846 -5.795 -6.844 1.00 96.81 96 TYR A CA 1
ATOM 744 C C . TYR A 1 96 ? 3.399 -6.280 -8.221 1.00 96.81 96 TYR A C 1
ATOM 746 O O . TYR A 1 96 ? 4.114 -6.070 -9.205 1.00 96.81 96 TYR A O 1
ATOM 754 N N . ARG A 1 97 ? 2.183 -6.833 -8.332 1.00 96.50 97 ARG A N 1
ATOM 755 C CA . ARG A 1 97 ? 1.637 -7.272 -9.624 1.00 96.50 97 ARG A CA 1
ATOM 756 C C . ARG A 1 97 ? 1.548 -6.124 -10.618 1.00 96.50 97 ARG A C 1
ATOM 758 O O . ARG A 1 97 ? 1.853 -6.313 -11.792 1.00 96.50 97 ARG A O 1
ATOM 765 N N . GLY A 1 98 ? 1.168 -4.932 -10.167 1.00 93.31 98 GLY A N 1
ATOM 766 C CA . GLY A 1 98 ? 1.154 -3.764 -11.036 1.00 93.31 98 GLY A CA 1
ATOM 767 C C . GLY A 1 98 ? 2.552 -3.309 -11.479 1.00 93.31 98 GLY A C 1
ATOM 768 O O . GLY A 1 98 ? 2.694 -2.757 -12.570 1.00 93.31 98 GLY A O 1
ATOM 769 N N . ALA A 1 99 ? 3.587 -3.567 -10.681 1.00 93.25 99 ALA A N 1
ATOM 770 C CA . ALA A 1 99 ? 4.980 -3.362 -11.077 1.00 93.25 99 ALA A CA 1
ATOM 771 C C . ALA A 1 99 ? 5.552 -4.518 -11.929 1.00 93.25 99 ALA A C 1
ATOM 773 O O . ALA A 1 99 ? 6.730 -4.494 -12.273 1.00 93.25 99 ALA A O 1
ATOM 774 N N . GLY A 1 100 ? 4.732 -5.516 -12.289 1.00 94.62 100 GLY A N 1
ATOM 775 C CA . GLY A 1 100 ? 5.126 -6.663 -13.112 1.00 94.62 100 GLY A CA 1
ATOM 776 C C . GLY A 1 100 ? 5.693 -7.852 -12.329 1.00 94.62 100 GLY A C 1
ATOM 777 O O . GLY A 1 100 ? 6.068 -8.850 -12.939 1.00 94.62 100 GLY A O 1
ATOM 778 N N . VAL A 1 101 ? 5.724 -7.792 -10.994 1.00 94.88 101 VAL A N 1
ATOM 779 C CA . VAL A 1 101 ? 6.269 -8.851 -10.131 1.00 94.88 101 VAL A CA 1
ATOM 780 C C . VAL A 1 101 ? 5.137 -9.690 -9.544 1.00 94.88 101 VAL A C 1
ATOM 782 O O . VAL A 1 101 ? 4.194 -9.167 -8.954 1.00 94.88 101 VAL A O 1
ATOM 785 N N . ARG A 1 102 ? 5.220 -11.015 -9.683 1.00 96.12 102 ARG A N 1
ATOM 786 C CA . ARG A 1 102 ? 4.235 -11.947 -9.118 1.00 96.12 102 ARG A CA 1
ATOM 787 C C . ARG A 1 102 ? 4.757 -12.519 -7.807 1.00 96.12 102 ARG A C 1
ATOM 789 O O . ARG A 1 102 ? 5.797 -13.165 -7.797 1.00 96.12 102 ARG A O 1
ATOM 796 N N . LEU A 1 103 ? 4.016 -12.295 -6.729 1.00 94.00 103 LEU A N 1
ATOM 797 C CA . LEU A 1 103 ? 4.316 -12.840 -5.408 1.00 94.00 103 LEU A CA 1
ATOM 798 C C . LEU A 1 103 ? 3.354 -13.987 -5.062 1.00 94.00 103 LEU A C 1
ATOM 800 O O . LEU A 1 103 ? 2.206 -13.962 -5.522 1.00 94.00 103 LEU A O 1
ATOM 804 N N . PRO A 1 104 ? 3.792 -14.969 -4.251 1.00 91.69 104 PRO A N 1
ATOM 805 C CA . PRO A 1 104 ? 2.899 -15.961 -3.660 1.00 91.69 104 PRO A CA 1
ATOM 806 C C . PRO A 1 104 ? 1.922 -15.303 -2.677 1.00 91.69 104 PRO A C 1
ATOM 808 O O . PRO A 1 104 ? 2.036 -14.114 -2.359 1.00 91.69 104 PRO A O 1
ATOM 811 N N . ARG A 1 105 ? 0.907 -16.064 -2.265 1.00 85.50 105 ARG A N 1
ATOM 812 C CA . ARG A 1 105 ? -0.137 -15.598 -1.350 1.00 85.50 105 ARG A CA 1
ATOM 813 C C . ARG A 1 105 ? 0.203 -15.940 0.087 1.00 85.50 105 ARG A C 1
ATOM 815 O O . ARG A 1 105 ? 0.718 -17.054 0.308 1.00 85.50 105 ARG A O 1
#

Sequence (105 aa):
MGNAYKVLILVLVCVLSFGCSHKKKPEESYADYERFRQSYAGYADLGGDWDWTEENDPTVSGKVLRRAHSAIGTPYVWGGVKPGGFDCSGLVQWAYRGAGVRLPR

Secondary structure (DSSP, 8-state):
-HHHHHHHHHHHHHHHHH-------HHHHHHHHHHHHHHHHTTTSS--S----TT---SHHHHHHHHHHHTTTPPB-TT-EETTEE-HHHHHHHHHHHTT-----

Mean predicted aligned error: 14.32 Å

Nearest PDB structures (foldseek):
  8er5-assembly1_B  TM=9.846E-01  e=6.130E-03  [Clostridium] innocuum 2959
  7cfl-assembly4_D  TM=9.428E-01  e=5.128E-02  Clostridioides difficile
  8v3w-assembly1_b  TM=8.815E-01  e=3.753E-02  Clostridioides difficile
  8ev5-assembly1_A  TM=9.499E-01  e=8.454E-02  Trichomonas vaginalis

Radius of gyration: 24.62 Å; Cα contacts (8 Å, |Δi|>4): 68; chains: 1; bounding box: 43×34×75 Å